Protein AF-A0A969XFB1-F1 (afdb_monomer)

Structure (mmCIF, N/CA/C/O backbone):
data_AF-A0A969XFB1-F1
#
_entry.id   AF-A0A969XFB1-F1
#
loop_
_atom_site.group_PDB
_atom_site.id
_atom_site.type_symbol
_atom_site.label_atom_id
_atom_site.label_alt_id
_atom_site.label_comp_id
_atom_site.label_asym_id
_atom_site.label_entity_id
_atom_site.label_seq_id
_atom_site.pdbx_PDB_ins_code
_atom_site.Cartn_x
_atom_site.Cartn_y
_atom_site.Cartn_z
_atom_site.occupancy
_atom_site.B_iso_or_equiv
_atom_site.auth_seq_id
_atom_site.auth_comp_id
_atom_site.auth_asym_id
_atom_site.auth_atom_id
_atom_site.pdbx_PDB_model_num
ATOM 1 N N . MET A 1 1 ? -23.873 4.486 23.755 1.00 47.97 1 MET A N 1
ATOM 2 C CA . MET A 1 1 ? -22.674 4.914 23.002 1.00 47.97 1 MET A CA 1
ATOM 3 C C . MET A 1 1 ? -22.939 4.638 21.531 1.00 47.97 1 MET A C 1
ATOM 5 O O . MET A 1 1 ? -22.696 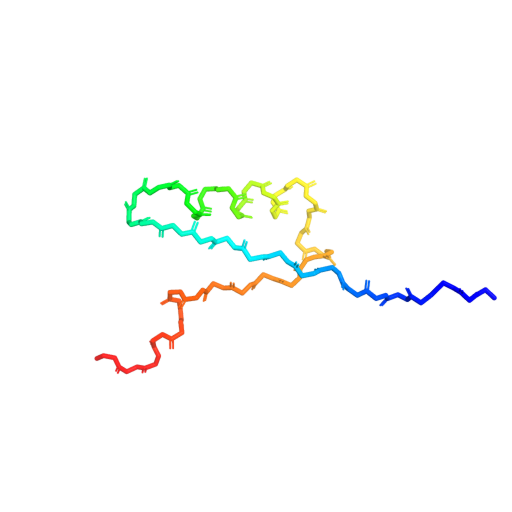3.532 21.075 1.00 47.97 1 MET A O 1
ATOM 9 N N . ASN A 1 2 ? -23.524 5.597 20.809 1.00 55.00 2 ASN A N 1
ATOM 10 C CA . ASN A 1 2 ? -23.987 5.384 19.433 1.00 55.00 2 ASN A CA 1
ATOM 11 C C . ASN A 1 2 ? -23.046 6.090 18.451 1.00 55.00 2 ASN A C 1
ATOM 13 O O . ASN A 1 2 ? -23.413 7.080 17.829 1.00 55.00 2 ASN A O 1
ATOM 17 N N . GLY A 1 3 ? -21.813 5.598 18.345 1.00 63.62 3 GLY A N 1
ATOM 18 C CA . GLY A 1 3 ? -20.943 5.919 17.218 1.00 63.62 3 GLY A CA 1
ATOM 19 C C . GLY A 1 3 ? -21.146 4.845 16.162 1.00 63.62 3 GLY A C 1
ATOM 20 O O . GLY A 1 3 ? -20.759 3.702 16.382 1.00 63.62 3 GLY A O 1
ATOM 21 N N . THR A 1 4 ? -21.793 5.160 15.038 1.00 63.69 4 THR A N 1
ATOM 22 C CA . THR A 1 4 ? -21.864 4.202 13.930 1.00 63.69 4 THR A CA 1
ATOM 23 C C . THR A 1 4 ? -20.442 3.956 13.439 1.00 63.69 4 THR A C 1
ATOM 25 O O . THR A 1 4 ? -19.842 4.872 12.878 1.00 63.69 4 THR A O 1
ATOM 28 N N . ASN A 1 5 ? -19.909 2.753 13.658 1.00 75.62 5 ASN A N 1
ATOM 29 C CA . ASN A 1 5 ? -18.582 2.349 13.199 1.00 75.62 5 ASN A CA 1
ATOM 30 C C . ASN A 1 5 ? -18.622 2.098 11.682 1.00 75.62 5 ASN A C 1
ATOM 32 O O . ASN A 1 5 ? -18.573 0.962 11.215 1.00 75.62 5 ASN A O 1
ATOM 36 N N . ARG A 1 6 ? -18.856 3.164 10.911 1.00 84.88 6 ARG A N 1
ATOM 37 C CA . ARG A 1 6 ? -18.942 3.099 9.455 1.00 84.88 6 ARG A CA 1
ATOM 38 C C . ARG A 1 6 ? -17.526 3.121 8.884 1.00 84.88 6 ARG A C 1
ATOM 40 O O . ARG A 1 6 ? -16.809 4.088 9.138 1.00 84.88 6 ARG A O 1
ATOM 47 N N . PRO A 1 7 ? -17.118 2.086 8.133 1.00 87.25 7 PRO A N 1
ATOM 48 C CA . PRO A 1 7 ? -15.799 2.061 7.527 1.00 87.25 7 PRO A CA 1
ATOM 49 C C . PRO A 1 7 ? -15.670 3.179 6.488 1.00 87.25 7 PRO A C 1
ATOM 51 O O . PRO A 1 7 ? -16.628 3.508 5.786 1.00 87.25 7 PRO A O 1
ATOM 54 N N . ILE A 1 8 ? -14.470 3.746 6.385 1.00 91.12 8 ILE A N 1
ATOM 55 C CA . ILE A 1 8 ? -14.101 4.676 5.316 1.00 91.12 8 ILE A CA 1
ATOM 56 C C . ILE A 1 8 ? -13.484 3.854 4.186 1.00 91.12 8 ILE A C 1
ATOM 58 O O . ILE A 1 8 ? -12.592 3.043 4.427 1.00 91.12 8 ILE A O 1
ATOM 62 N N . VAL A 1 9 ? -13.949 4.073 2.956 1.00 92.19 9 VAL A N 1
ATOM 63 C CA . VAL A 1 9 ? -13.412 3.415 1.760 1.00 92.19 9 VAL A C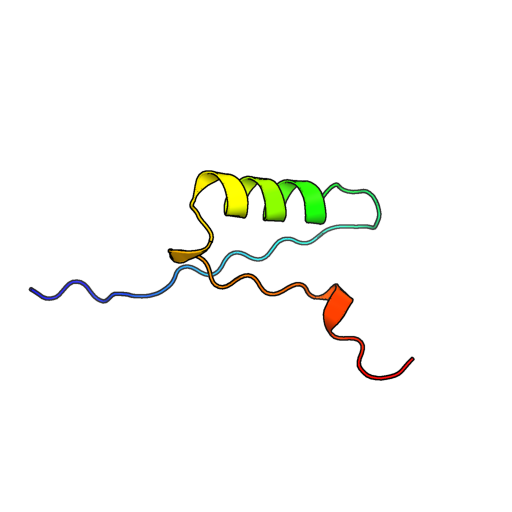A 1
ATOM 64 C C . VAL A 1 9 ? -12.570 4.417 0.980 1.00 92.19 9 VAL A C 1
ATOM 66 O O . VAL A 1 9 ? -13.037 5.507 0.659 1.00 92.19 9 VAL A O 1
ATOM 69 N N . VAL A 1 10 ? -11.331 4.037 0.668 1.00 91.44 10 VAL A N 1
ATOM 70 C CA . VAL A 1 10 ? -10.391 4.847 -0.115 1.00 91.44 10 VAL A CA 1
ATOM 71 C C . VAL A 1 10 ? -9.979 4.055 -1.351 1.00 91.44 10 VAL A C 1
ATOM 73 O O . VAL A 1 10 ? -9.413 2.972 -1.231 1.00 91.44 10 VAL A O 1
ATOM 76 N N . GLY A 1 11 ? -10.261 4.595 -2.537 1.00 91.25 11 GLY A N 1
ATOM 77 C CA . GLY A 1 11 ? -9.802 4.041 -3.812 1.00 91.25 11 GLY A CA 1
ATOM 78 C C . GLY A 1 11 ? -8.555 4.767 -4.313 1.00 91.25 11 GLY A C 1
ATOM 79 O O . GLY A 1 11 ? -8.513 5.996 -4.300 1.00 91.25 11 GLY A O 1
ATOM 80 N N . VAL A 1 12 ? -7.551 4.020 -4.779 1.00 90.19 12 VAL A N 1
ATOM 81 C CA . VAL A 1 12 ? -6.323 4.574 -5.377 1.00 90.19 12 VAL A CA 1
ATOM 82 C C . VAL A 1 12 ? -6.279 4.203 -6.860 1.00 90.19 12 VAL A C 1
ATOM 84 O O . VAL A 1 12 ? -6.104 3.037 -7.208 1.00 90.19 12 VAL A O 1
ATOM 87 N N . ALA A 1 13 ? -6.427 5.195 -7.740 1.00 89.31 13 ALA A N 1
ATOM 88 C CA . ALA A 1 13 ? -6.485 5.019 -9.194 1.00 89.31 13 ALA A CA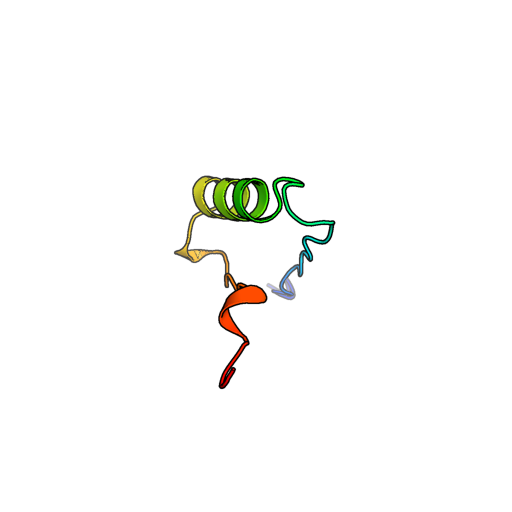 1
ATOM 89 C C . ALA A 1 13 ? -5.369 5.799 -9.918 1.00 89.31 13 ALA A C 1
ATOM 91 O O . ALA A 1 13 ? -4.724 6.664 -9.332 1.00 89.31 13 ALA A O 1
ATOM 92 N N . GLY A 1 14 ? -5.113 5.470 -11.191 1.00 88.19 14 GLY A N 1
ATOM 93 C CA . GLY A 1 14 ? -4.051 6.082 -12.005 1.00 88.19 14 GLY A CA 1
ATOM 94 C C . GLY A 1 14 ? -3.358 5.107 -12.968 1.00 88.19 14 GLY A C 1
ATOM 95 O O . GLY A 1 14 ? -3.528 3.890 -12.866 1.00 88.19 14 GLY A O 1
ATOM 96 N N . GLY A 1 15 ? -2.546 5.633 -13.888 1.00 86.81 15 GLY A N 1
ATOM 97 C CA . GLY A 1 15 ? -1.808 4.844 -14.887 1.00 86.81 15 GLY A CA 1
ATOM 98 C C . GLY A 1 15 ? -0.698 3.954 -14.305 1.00 86.81 15 GLY A C 1
ATOM 99 O O . GLY A 1 15 ? -0.376 4.011 -13.112 1.00 86.81 15 GLY A O 1
ATOM 100 N N . THR A 1 16 ? -0.116 3.091 -15.136 1.00 85.69 16 THR A N 1
ATOM 101 C CA . THR A 1 16 ? 1.062 2.279 -14.776 1.00 85.69 16 THR A CA 1
ATOM 102 C C . THR A 1 16 ? 2.238 3.188 -14.404 1.00 85.69 16 THR A C 1
ATOM 104 O O . THR A 1 16 ? 2.429 4.232 -15.017 1.00 85.69 16 THR A O 1
ATOM 107 N N . GLY A 1 17 ? 2.999 2.837 -13.363 1.00 88.44 17 GLY A N 1
ATOM 108 C CA . GLY A 1 17 ? 4.134 3.647 -12.893 1.00 88.44 17 GLY A CA 1
ATOM 109 C C . GLY A 1 17 ? 3.773 4.899 -12.079 1.00 88.44 17 GLY A C 1
ATOM 110 O O . GLY A 1 17 ? 4.666 5.531 -11.530 1.00 88.44 17 GLY A O 1
ATOM 111 N N . ALA A 1 18 ? 2.488 5.230 -11.903 1.00 92.12 18 ALA A N 1
ATOM 112 C CA . ALA A 1 18 ? 2.052 6.423 -11.159 1.00 92.12 18 ALA A CA 1
ATOM 113 C C . ALA A 1 18 ? 2.215 6.336 -9.621 1.00 92.12 18 ALA A C 1
ATOM 115 O O . ALA A 1 18 ? 1.791 7.238 -8.907 1.00 92.12 18 ALA A O 1
ATOM 116 N N . GLY A 1 19 ? 2.772 5.240 -9.089 1.00 92.81 19 GLY A N 1
ATOM 117 C CA . GLY A 1 19 ? 3.033 5.091 -7.649 1.00 92.81 19 GLY A CA 1
ATOM 118 C C . GLY A 1 19 ? 1.848 4.625 -6.790 1.00 92.81 19 GLY A C 1
ATOM 119 O O . GLY A 1 19 ? 1.914 4.728 -5.567 1.00 92.81 19 GLY A O 1
ATOM 120 N N . LYS A 1 20 ? 0.780 4.076 -7.392 1.00 93.00 20 LYS A N 1
ATOM 121 C CA . LYS A 1 20 ? -0.416 3.586 -6.669 1.00 93.00 20 LYS A CA 1
ATOM 122 C C . LYS A 1 20 ? -0.086 2.582 -5.558 1.00 93.00 20 LYS A C 1
ATOM 124 O O . LYS A 1 20 ? -0.551 2.734 -4.435 1.00 93.00 20 LYS A O 1
ATOM 129 N N . THR A 1 21 ? 0.745 1.587 -5.868 1.00 90.75 21 THR A N 1
ATOM 130 C CA . THR A 1 21 ? 1.177 0.564 -4.904 1.00 90.75 21 THR A CA 1
ATOM 131 C C . THR A 1 21 ? 2.012 1.171 -3.780 1.00 90.75 21 THR A C 1
ATOM 133 O O . THR A 1 21 ? 1.886 0.778 -2.625 1.00 90.75 21 THR A O 1
ATOM 136 N N . THR A 1 22 ? 2.847 2.165 -4.097 1.00 94.12 22 THR A N 1
ATOM 137 C CA . THR A 1 22 ? 3.669 2.858 -3.102 1.00 94.12 22 THR A CA 1
ATOM 138 C C . THR A 1 22 ? 2.790 3.590 -2.098 1.00 94.12 22 THR A C 1
ATOM 140 O O . THR A 1 22 ? 2.947 3.399 -0.896 1.00 94.12 22 THR A O 1
ATOM 143 N N . ILE A 1 23 ? 1.827 4.387 -2.570 1.00 93.56 23 ILE A N 1
ATOM 144 C CA . ILE A 1 23 ? 0.991 5.182 -1.667 1.00 93.56 23 ILE A CA 1
ATOM 145 C C . ILE A 1 23 ? 0.047 4.306 -0.838 1.00 93.56 23 ILE A C 1
ATOM 147 O O . ILE A 1 23 ? -0.082 4.536 0.364 1.00 93.56 23 ILE A O 1
ATOM 151 N N . SER A 1 24 ? -0.554 3.2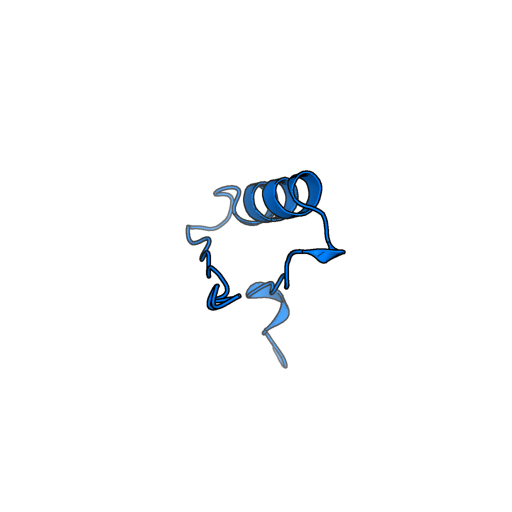68 -1.431 1.00 92.38 24 SER A N 1
ATOM 152 C CA . SER A 1 24 ? -1.434 2.352 -0.701 1.00 92.38 24 SER A CA 1
ATOM 153 C C . SER A 1 24 ? -0.680 1.606 0.402 1.00 92.38 24 SER A C 1
ATOM 155 O O . SER A 1 24 ? -1.166 1.516 1.530 1.00 92.38 24 SER A O 1
ATOM 157 N N . ARG A 1 25 ? 0.549 1.163 0.116 1.00 92.06 25 ARG A N 1
ATOM 158 C CA . ARG A 1 25 ? 1.424 0.511 1.091 1.00 92.06 25 ARG A CA 1
ATOM 159 C C . ARG A 1 25 ? 1.893 1.466 2.189 1.00 92.06 25 ARG A C 1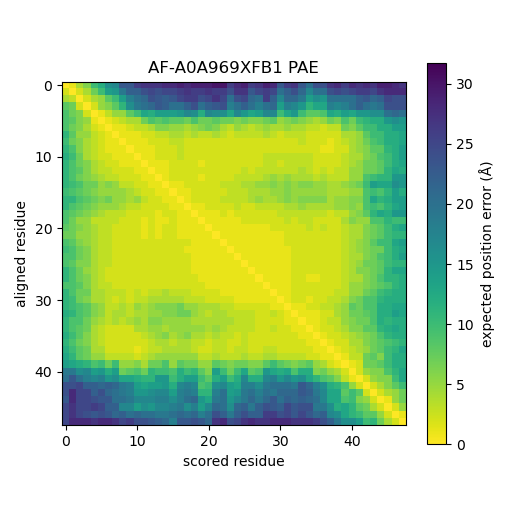
ATOM 161 O O . ARG A 1 25 ? 1.855 1.094 3.354 1.00 92.06 25 ARG A O 1
ATOM 168 N N . THR A 1 26 ? 2.266 2.704 1.864 1.00 94.75 26 THR A N 1
ATOM 169 C CA . THR A 1 26 ? 2.639 3.701 2.884 1.00 94.75 26 THR A CA 1
ATOM 170 C C . THR A 1 26 ? 1.474 4.024 3.823 1.00 94.75 26 THR A C 1
ATOM 172 O O . THR A 1 26 ? 1.684 4.193 5.023 1.00 94.75 26 THR A O 1
ATOM 175 N N . ILE A 1 27 ? 0.242 4.101 3.311 1.00 93.50 27 ILE A N 1
ATOM 176 C CA . ILE A 1 27 ? -0.957 4.290 4.144 1.00 93.50 27 ILE A CA 1
ATOM 177 C C .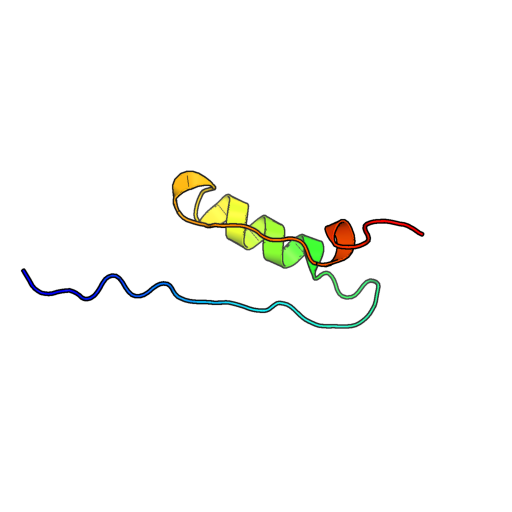 ILE A 1 27 ? -1.146 3.092 5.082 1.00 93.50 27 ILE A C 1
ATOM 179 O O . ILE A 1 27 ? -1.352 3.286 6.281 1.00 93.50 27 ILE A O 1
ATOM 183 N N . LEU A 1 28 ? -1.020 1.871 4.554 1.00 92.06 28 LEU A N 1
ATOM 184 C CA . LEU A 1 28 ? -1.114 0.633 5.328 1.00 92.06 28 LEU A CA 1
ATOM 185 C C . LEU A 1 28 ? -0.057 0.563 6.442 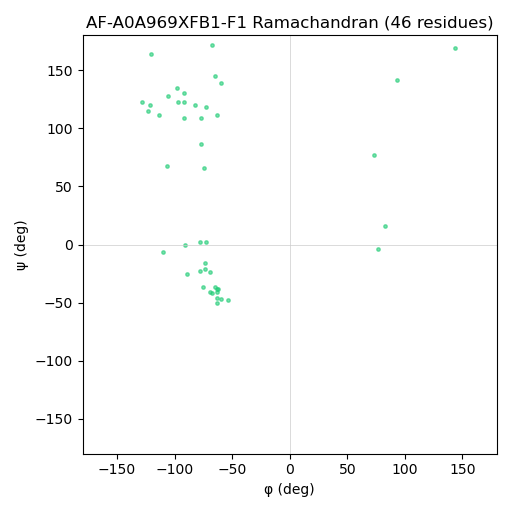1.00 92.06 28 LEU A C 1
ATOM 187 O O . LEU A 1 28 ? -0.394 0.290 7.589 1.00 92.06 28 LEU A O 1
ATOM 191 N N . GLU A 1 29 ? 1.202 0.875 6.132 1.00 94.00 29 GLU A N 1
ATOM 192 C CA . GLU A 1 29 ? 2.310 0.888 7.097 1.00 94.00 29 GLU A CA 1
ATOM 193 C C . GLU A 1 29 ? 2.111 1.941 8.199 1.00 94.00 29 GLU A C 1
ATOM 195 O O . GLU A 1 29 ? 2.422 1.685 9.360 1.00 94.00 29 GLU A O 1
ATOM 200 N N . ARG A 1 30 ? 1.56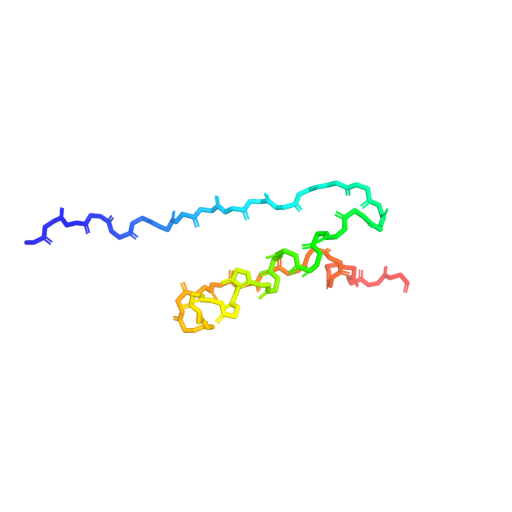8 3.120 7.864 1.00 94.94 30 ARG A N 1
ATOM 201 C CA . ARG A 1 30 ? 1.343 4.207 8.834 1.00 94.94 30 ARG A CA 1
ATOM 202 C C . ARG A 1 30 ? 0.152 3.967 9.754 1.00 94.94 30 ARG A C 1
ATOM 204 O O . ARG A 1 30 ? 0.189 4.381 10.910 1.00 94.94 30 ARG A O 1
ATOM 211 N N . ILE A 1 31 ? -0.920 3.371 9.239 1.00 93.12 31 ILE A N 1
ATOM 212 C CA . ILE A 1 31 ? -2.141 3.129 10.016 1.00 93.12 31 ILE A CA 1
ATOM 213 C C . ILE A 1 31 ? -2.079 1.780 10.735 1.00 93.12 31 ILE A C 1
ATOM 215 O O . ILE A 1 31 ? -2.689 1.647 11.790 1.00 93.12 31 ILE A O 1
ATOM 219 N N . GLY A 1 32 ? -1.314 0.817 10.240 1.00 91.50 32 GLY A N 1
ATOM 220 C CA . GLY A 1 32 ? -1.259 -0.523 10.808 1.00 91.50 32 GLY A CA 1
ATOM 221 C C . GLY A 1 32 ? -2.237 -1.473 10.122 1.00 91.50 32 GLY A C 1
ATOM 222 O O . GLY A 1 32 ? -3.357 -1.115 9.742 1.00 91.50 32 GLY A O 1
ATOM 223 N N . HIS A 1 33 ? -1.781 -2.710 9.950 1.00 87.06 33 HIS A N 1
ATOM 224 C CA . HIS A 1 33 ? -2.496 -3.758 9.222 1.00 87.06 33 HIS A CA 1
ATOM 225 C C . HIS A 1 33 ? -3.749 -4.230 9.974 1.00 87.06 33 HIS A C 1
ATOM 227 O O . HIS A 1 33 ? -4.693 -4.722 9.369 1.00 87.06 33 HIS A O 1
ATOM 233 N N . GLU A 1 34 ? -3.790 -4.043 11.290 1.00 90.88 34 GLU A N 1
ATOM 234 C CA . GLU A 1 34 ? -4.899 -4.412 12.168 1.00 90.88 34 GLU A CA 1
ATOM 235 C C . GLU A 1 34 ? -6.126 -3.498 12.028 1.00 90.88 34 GLU A C 1
ATOM 237 O O . GLU A 1 34 ? -7.216 -3.856 12.472 1.00 90.88 34 GLU A O 1
ATOM 242 N N . ARG A 1 35 ? -5.963 -2.324 11.403 1.00 88.62 35 ARG A N 1
ATOM 243 C CA . ARG A 1 35 ? -7.029 -1.321 11.233 1.00 88.62 35 ARG A CA 1
ATOM 244 C C . ARG A 1 35 ? -7.509 -1.160 9.793 1.00 88.62 35 ARG A C 1
ATOM 246 O O . ARG A 1 35 ? -8.474 -0.433 9.567 1.00 88.62 35 ARG A O 1
ATOM 253 N N . ILE A 1 36 ? -6.860 -1.811 8.826 1.00 91.12 36 ILE A N 1
ATOM 254 C CA . ILE A 1 36 ? -7.162 -1.665 7.398 1.00 91.12 36 ILE A CA 1
ATOM 255 C C . ILE A 1 36 ? -7.370 -3.031 6.755 1.00 91.12 36 ILE A C 1
ATOM 257 O O . ILE A 1 36 ? -6.465 -3.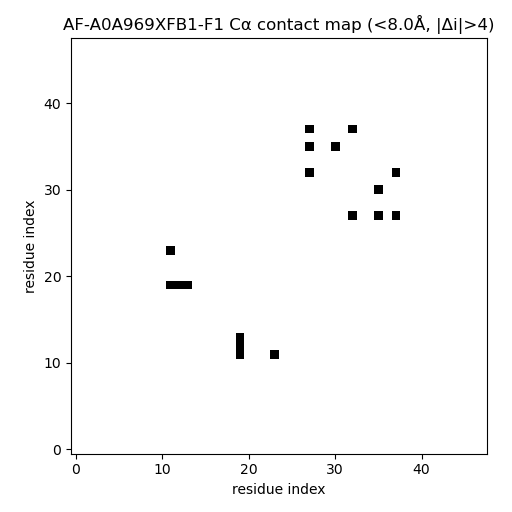858 6.707 1.00 91.12 36 ILE A O 1
ATOM 261 N N . ALA A 1 37 ? -8.540 -3.220 6.146 1.00 89.50 37 ALA A N 1
ATOM 262 C CA . ALA A 1 37 ? -8.717 -4.247 5.129 1.00 89.50 37 ALA A CA 1
ATOM 263 C C . ALA A 1 37 ? -8.088 -3.755 3.813 1.00 89.50 37 ALA A C 1
ATOM 265 O O . ALA A 1 37 ? -8.597 -2.822 3.190 1.00 89.50 37 ALA A O 1
ATOM 266 N N . TYR A 1 38 ? -6.964 -4.351 3.410 1.00 87.75 38 TYR A N 1
ATOM 267 C CA . TYR A 1 38 ? -6.248 -3.999 2.180 1.00 87.75 38 TYR A CA 1
ATOM 268 C C . TYR A 1 38 ? -6.618 -4.955 1.040 1.00 87.75 38 TYR A C 1
ATOM 270 O O . TYR A 1 38 ? -6.444 -6.165 1.163 1.00 87.75 38 TYR A O 1
ATOM 278 N N . ILE A 1 39 ? -7.120 -4.413 -0.073 1.00 85.12 39 ILE A N 1
ATOM 279 C CA . ILE A 1 39 ? -7.525 -5.181 -1.258 1.00 85.12 39 ILE A CA 1
ATOM 280 C C . ILE A 1 39 ? -6.746 -4.647 -2.463 1.00 85.12 39 ILE A C 1
ATOM 282 O O . ILE A 1 39 ? -6.924 -3.494 -2.854 1.00 85.12 39 ILE A O 1
ATOM 286 N N . GLN A 1 40 ? -5.882 -5.477 -3.054 1.00 74.69 40 GLN A N 1
ATOM 287 C CA . GLN A 1 40 ? -5.125 -5.126 -4.258 1.00 74.69 40 GLN A CA 1
ATOM 288 C C . GLN A 1 40 ? -5.884 -5.568 -5.517 1.00 74.69 40 GLN A C 1
ATOM 290 O O . GLN A 1 40 ? -6.214 -6.743 -5.667 1.00 74.69 40 GLN A O 1
ATOM 295 N N . HIS A 1 41 ? -6.176 -4.625 -6.416 1.00 64.69 41 HIS A N 1
ATOM 296 C CA . HIS A 1 41 ? -6.973 -4.877 -7.626 1.00 64.69 41 HIS A CA 1
ATOM 297 C C . HIS A 1 41 ? -6.229 -5.668 -8.719 1.00 64.69 41 HIS A C 1
ATOM 299 O O . HIS A 1 41 ? -6.866 -6.268 -9.577 1.00 64.69 41 HIS A O 1
ATOM 305 N N . ASP A 1 42 ? -4.900 -5.689 -8.696 1.00 64.88 42 ASP A N 1
ATOM 306 C CA . ASP A 1 42 ? -4.028 -6.457 -9.596 1.00 64.88 42 ASP A CA 1
ATOM 307 C C . ASP A 1 42 ? -3.935 -7.949 -9.225 1.00 64.88 42 ASP A C 1
ATOM 309 O O . ASP A 1 42 ? -3.735 -8.775 -10.111 1.00 64.88 42 ASP A O 1
ATOM 313 N N . SER A 1 43 ? -4.204 -8.323 -7.969 1.00 54.28 43 SER A N 1
ATOM 314 C CA . SER A 1 43 ? -4.387 -9.729 -7.554 1.00 54.28 43 SER A CA 1
ATOM 315 C C . SER A 1 43 ? -5.761 -10.310 -7.921 1.00 54.28 43 SER A C 1
ATOM 317 O O . SER A 1 43 ? -6.061 -11.448 -7.564 1.00 54.28 43 SER A O 1
ATOM 319 N N . TYR A 1 44 ? -6.619 -9.540 -8.599 1.00 49.88 44 TYR A N 1
ATOM 320 C CA . TYR A 1 44 ? -7.975 -9.969 -8.956 1.00 49.88 44 TYR A CA 1
ATOM 321 C C . TYR A 1 44 ? -8.070 -10.662 -10.324 1.00 49.88 44 TYR A C 1
ATOM 323 O O . TYR A 1 44 ? -9.149 -11.111 -10.706 1.00 49.88 44 TYR A O 1
ATOM 331 N N . TYR A 1 45 ? -6.957 -10.812 -11.050 1.00 49.66 45 TYR A N 1
ATOM 332 C CA . TYR A 1 45 ? -6.911 -11.721 -12.193 1.00 49.66 45 TYR A CA 1
ATOM 333 C C . TYR A 1 45 ? -6.791 -13.161 -11.682 1.00 49.66 45 TYR A C 1
ATOM 335 O O . TYR A 1 45 ? -5.699 -13.702 -11.528 1.00 49.66 45 TYR A O 1
ATOM 343 N N . ARG A 1 46 ? -7.938 -13.783 -11.395 1.00 45.38 46 ARG A N 1
ATOM 344 C CA . ARG A 1 46 ? -8.060 -15.231 -11.571 1.00 45.38 46 ARG A CA 1
ATOM 345 C C . ARG A 1 46 ? -8.111 -15.467 -13.076 1.00 45.38 46 ARG A C 1
ATOM 347 O O . ARG A 1 46 ? -9.021 -14.964 -13.725 1.00 45.38 46 ARG A O 1
ATOM 354 N N . ASP A 1 47 ? -7.126 -16.201 -13.574 1.00 55.62 47 ASP A N 1
ATOM 355 C CA . ASP A 1 47 ? -7.086 -16.771 -14.922 1.00 55.62 47 ASP A CA 1
ATOM 356 C C . ASP A 1 47 ? -6.833 -15.761 -16.062 1.00 55.62 47 ASP A C 1
ATOM 358 O O . ASP A 1 47 ? -7.729 -15.399 -16.824 1.00 55.62 47 ASP A O 1
ATOM 362 N N . LEU A 1 48 ? -5.566 -15.353 -16.208 1.00 48.53 48 LEU A N 1
ATOM 363 C CA . LEU A 1 48 ? -4.967 -15.182 -17.539 1.00 48.53 48 LEU A CA 1
ATOM 364 C C . LEU A 1 48 ? -4.237 -16.473 -17.914 1.00 48.53 48 LEU A C 1
ATOM 366 O O . LEU A 1 48 ? -3.540 -17.011 -17.023 1.00 48.53 48 LEU A O 1
#

Foldseek 3Di:
DDDPPDDDDDDQDDDPPPCSVVVLVVVCVVVDVVRDDDDDPVVPPPDD

Sequence (48 aa):
MNGTNRPIVVGVAGGTGAGKTTISRTILERIGHERIAYIQHDSYYRDL

Secondary structure (DSSP, 8-state):
-----PPP-------TTSSHHHHHHHHHHHH-TTS-----GGGG----

Radius of gyration: 13.87 Å; Cα contacts (8 Å, |Δi|>4): 9; chains: 1; bounding box: 28×23×40 Å

pLDDT: mean 81.15, std 15.82, range [45.38, 94.94]

Solvent-accessible surface area (backbone atoms only — not comparable to full-atom values): 3558 Å² total; per-residue (Å²): 136,89,72,83,87,71,84,85,87,83,86,82,83,78,64,88,89,69,48,57,70,59,54,55,48,52,51,39,69,73,68,34,71,93,78,48,93,84,82,66,77,81,76,63,68,77,82,127

Mean predicted aligned error: 7.69 Å